Protein AF-A0A091LN68-F1 (afdb_monomer_lite)

Structure (mmCIF, N/CA/C/O backbone):
data_AF-A0A091LN68-F1
#
_entry.id   AF-A0A091LN68-F1
#
loop_
_atom_site.group_PDB
_atom_site.id
_atom_site.type_symbol
_atom_site.label_atom_id
_atom_site.label_alt_id
_atom_site.label_comp_id
_atom_site.label_asym_id
_atom_site.label_entity_id
_atom_site.label_seq_id
_atom_site.pdbx_PDB_ins_code
_atom_site.Cartn_x
_atom_site.Cartn_y
_atom_site.Cartn_z
_atom_site.occupancy
_atom_site.B_iso_or_equiv
_atom_site.auth_seq_id
_atom_site.auth_comp_id
_atom_site.auth_asym_id
_atom_site.auth_atom_id
_atom_site.pdbx_PDB_model_num
ATOM 1 N N . ALA A 1 1 ? 17.148 -8.383 0.602 1.00 72.94 1 ALA A N 1
ATOM 2 C CA . ALA A 1 1 ? 16.619 -7.598 -0.527 1.00 72.94 1 ALA A CA 1
ATOM 3 C C . ALA A 1 1 ? 16.560 -6.152 -0.076 1.00 72.94 1 ALA A C 1
ATOM 5 O O . ALA A 1 1 ? 16.023 -5.906 0.998 1.00 72.94 1 ALA A O 1
ATOM 6 N N . GLU A 1 2 ? 17.161 -5.233 -0.825 1.00 96.06 2 GLU A N 1
ATOM 7 C CA . GLU A 1 2 ? 17.058 -3.806 -0.522 1.00 96.06 2 GLU A CA 1
ATOM 8 C C . GLU A 1 2 ? 15.650 -3.330 -0.879 1.00 96.06 2 GLU A C 1
ATOM 10 O O . GLU A 1 2 ? 15.198 -3.456 -2.019 1.00 96.06 2 GLU A O 1
ATOM 15 N N . SER A 1 3 ? 14.905 -2.873 0.122 1.00 97.62 3 SER A N 1
ATOM 16 C CA . SER A 1 3 ? 13.540 -2.399 -0.066 1.00 97.62 3 SER A CA 1
ATOM 17 C C . SER A 1 3 ? 13.114 -1.479 1.064 1.00 97.62 3 SER A C 1
ATOM 19 O O . SER A 1 3 ? 13.566 -1.641 2.196 1.00 97.62 3 SER A O 1
ATOM 21 N N . VAL A 1 4 ? 12.187 -0.575 0.767 1.00 98.56 4 VAL A N 1
ATOM 22 C CA . VAL A 1 4 ? 11.571 0.331 1.740 1.00 98.56 4 VAL A CA 1
ATOM 23 C C . VAL A 1 4 ? 10.059 0.175 1.662 1.00 98.56 4 VAL A C 1
ATOM 25 O O . VAL A 1 4 ? 9.497 0.190 0.568 1.00 98.56 4 VAL A O 1
ATOM 28 N N . THR A 1 5 ? 9.391 0.056 2.809 1.00 98.75 5 THR A N 1
ATOM 29 C CA . THR A 1 5 ? 7.925 0.082 2.881 1.00 98.75 5 THR A CA 1
ATOM 30 C C . THR A 1 5 ? 7.474 1.327 3.613 1.00 98.75 5 THR A C 1
ATOM 32 O O . THR A 1 5 ? 7.901 1.574 4.739 1.00 98.75 5 THR A O 1
ATOM 35 N N . VAL A 1 6 ? 6.567 2.078 3.000 1.00 98.81 6 VAL A N 1
ATOM 36 C CA . VAL A 1 6 ? 5.861 3.174 3.665 1.00 98.81 6 VAL A CA 1
ATOM 37 C C . VAL A 1 6 ? 4.448 2.730 4.005 1.00 98.81 6 VAL A C 1
ATOM 39 O O . VAL A 1 6 ? 3.789 2.074 3.198 1.00 98.81 6 VAL A O 1
ATOM 42 N N . PHE A 1 7 ? 3.986 3.095 5.197 1.00 98.81 7 PHE A N 1
ATOM 43 C CA . PHE A 1 7 ? 2.619 2.869 5.653 1.00 98.81 7 PHE A CA 1
ATOM 44 C C . PHE A 1 7 ? 1.939 4.217 5.862 1.00 98.81 7 PHE A C 1
ATOM 46 O O . PHE A 1 7 ? 2.537 5.146 6.401 1.00 98.81 7 PHE A O 1
ATOM 53 N N . THR A 1 8 ? 0.674 4.305 5.472 1.00 98.81 8 THR A N 1
ATOM 54 C CA . THR A 1 8 ? -0.202 5.421 5.824 1.00 98.81 8 THR A CA 1
ATOM 55 C C . THR A 1 8 ? -1.567 4.878 6.207 1.00 98.81 8 THR A C 1
ATOM 57 O O . THR A 1 8 ? -1.992 3.827 5.719 1.00 98.81 8 THR A O 1
ATOM 60 N N . GLY A 1 9 ? -2.254 5.547 7.122 1.00 98.00 9 GLY A N 1
ATOM 61 C CA . GLY A 1 9 ? -3.518 5.048 7.628 1.00 98.0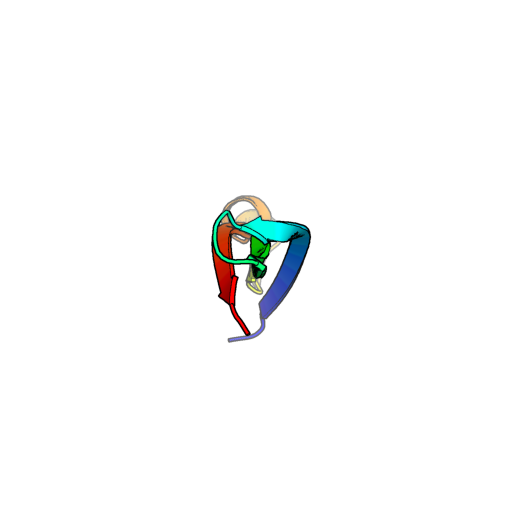0 9 GLY A CA 1
ATOM 62 C C . GLY A 1 9 ? -4.156 5.956 8.657 1.00 98.00 9 GLY A C 1
ATOM 63 O O . GLY A 1 9 ? -3.690 7.061 8.926 1.00 98.00 9 GLY A O 1
ATOM 64 N N . GLN A 1 10 ? -5.233 5.445 9.238 1.00 98.69 10 GLN A N 1
ATOM 65 C CA . GLN A 1 10 ? -6.021 6.137 10.245 1.00 98.69 10 GLN A CA 1
ATOM 66 C C . GLN A 1 10 ? -6.385 5.166 11.370 1.00 98.69 10 GLN A C 1
ATOM 68 O O . GLN A 1 10 ? -6.696 3.993 11.128 1.00 98.69 10 GLN A O 1
ATOM 73 N N . CYS A 1 11 ? -6.300 5.654 12.609 1.00 98.06 11 CYS A N 1
ATOM 74 C CA . CYS A 1 11 ? -6.718 4.916 13.794 1.00 98.06 11 CYS A CA 1
ATOM 75 C C . CYS A 1 11 ? -8.224 5.088 14.012 1.00 98.06 11 CYS A C 1
ATOM 77 O O . CYS A 1 11 ? -8.753 6.193 13.884 1.00 98.06 11 CYS A O 1
ATOM 79 N N . PHE A 1 12 ? -8.895 3.994 14.354 1.00 97.56 12 PHE A N 1
ATOM 80 C CA . PHE A 1 12 ? -10.310 3.947 14.693 1.00 97.56 12 PHE A CA 1
ATOM 81 C C . PHE A 1 12 ? -10.500 3.188 16.003 1.00 97.56 12 PHE A C 1
ATOM 83 O O . PHE A 1 12 ? -9.684 2.340 16.361 1.00 97.56 12 PHE A O 1
ATOM 90 N N . VAL A 1 13 ? -11.610 3.454 16.680 1.00 97.69 13 VAL A N 1
ATOM 91 C CA . VAL A 1 13 ? -12.098 2.641 17.795 1.00 97.69 13 VAL A CA 1
ATOM 92 C C . VAL A 1 13 ? -13.285 1.834 17.272 1.00 97.69 13 VAL A C 1
ATOM 94 O O . VAL A 1 13 ? -14.179 2.411 16.653 1.00 97.69 13 VAL A O 1
ATOM 97 N N . ASP A 1 14 ? -13.259 0.510 17.433 1.00 93.44 14 ASP A N 1
ATOM 98 C CA . ASP A 1 14 ? -14.357 -0.359 17.000 1.00 93.44 14 ASP A CA 1
ATOM 99 C C . ASP A 1 14 ? -15.557 -0.327 17.964 1.00 93.44 14 ASP A C 1
ATOM 101 O O . ASP A 1 14 ? -15.558 0.362 18.986 1.00 93.44 14 ASP A O 1
ATOM 105 N N . ASP A 1 15 ? -16.602 -1.080 17.627 1.00 94.62 15 ASP A N 1
ATOM 106 C CA . ASP A 1 15 ? -17.838 -1.193 18.407 1.00 94.62 15 ASP A CA 1
ATOM 107 C C . ASP A 1 15 ? -17.627 -1.757 19.823 1.00 94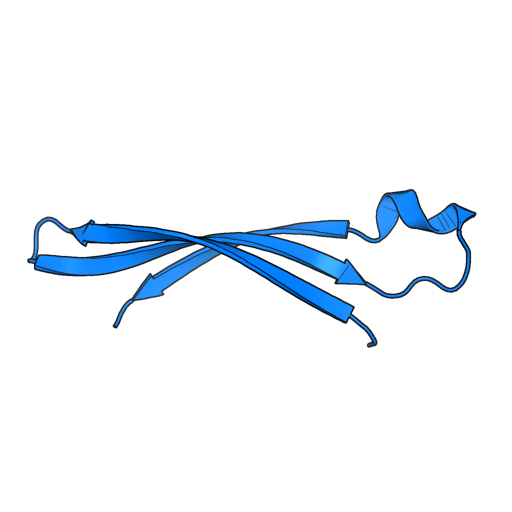.62 15 ASP A C 1
ATOM 109 O O . ASP A 1 15 ? -18.473 -1.573 20.697 1.00 94.62 15 ASP A O 1
ATOM 113 N N . LYS A 1 16 ? -16.487 -2.408 20.072 1.00 95.06 16 LYS A N 1
ATOM 114 C CA . LYS A 1 16 ? -16.092 -2.974 21.366 1.00 95.06 16 LYS A CA 1
ATOM 115 C C . LYS A 1 16 ? -15.105 -2.083 22.118 1.00 95.06 16 LYS A C 1
ATOM 117 O O . LYS A 1 16 ? -14.568 -2.504 23.142 1.00 95.06 16 LYS A O 1
ATOM 122 N N . GLY A 1 17 ? -14.850 -0.870 21.628 1.00 96.00 17 GLY A N 1
ATOM 123 C CA . GLY A 1 17 ? -13.903 0.056 22.240 1.00 96.00 17 GLY A CA 1
ATOM 124 C C . GLY A 1 17 ? -12.435 -0.277 21.953 1.00 96.00 17 GLY A C 1
ATOM 125 O O . GLY A 1 17 ? -11.558 0.284 22.609 1.00 96.00 17 GLY A O 1
ATOM 126 N N . LYS A 1 18 ? -12.133 -1.183 21.010 1.00 97.12 18 LYS A N 1
ATOM 127 C CA . LYS A 1 18 ? -10.757 -1.583 20.691 1.00 97.12 18 LYS A CA 1
ATOM 128 C C . LYS A 1 18 ? -10.159 -0.713 19.582 1.00 97.12 18 LYS A C 1
ATOM 130 O O . LYS A 1 18 ? -10.773 -0.487 18.543 1.00 97.12 18 LYS A O 1
ATOM 135 N N . GLU A 1 19 ? -8.916 -0.277 19.788 1.00 97.75 19 GLU A N 1
ATOM 136 C CA . GLU A 1 19 ? -8.132 0.459 18.791 1.00 97.75 19 GLU A CA 1
ATOM 137 C C . GLU A 1 19 ? -7.765 -0.437 17.594 1.00 97.75 19 GLU A C 1
ATOM 139 O O . GLU A 1 19 ? -7.194 -1.527 17.745 1.00 97.75 19 GLU A O 1
ATOM 144 N N . VAL A 1 20 ? -8.064 0.049 16.390 1.00 98.12 20 VAL A N 1
ATOM 145 C CA . VAL A 1 20 ? -7.754 -0.589 15.110 1.00 98.12 20 VAL A CA 1
ATOM 146 C C . VAL A 1 20 ? -7.109 0.434 14.180 1.00 98.12 20 VAL A C 1
ATOM 148 O O . VAL A 1 20 ? -7.737 1.415 13.783 1.00 98.12 20 VAL A O 1
ATOM 151 N N . LEU A 1 21 ? -5.870 0.178 13.765 1.00 98.56 21 LEU A N 1
ATOM 152 C CA . LEU A 1 21 ? -5.182 0.985 12.760 1.00 98.56 21 LEU A CA 1
ATOM 153 C C . LEU A 1 21 ? -5.368 0.335 11.385 1.00 98.56 21 LEU A C 1
ATOM 155 O O . LEU A 1 21 ? -4.819 -0.736 11.109 1.00 98.56 21 LEU A O 1
ATOM 159 N N . LYS A 1 22 ? -6.149 0.983 10.517 1.00 98.38 22 LYS A N 1
ATOM 160 C CA . LYS A 1 22 ? -6.324 0.569 9.119 1.00 98.38 22 LYS A CA 1
ATOM 161 C C . LYS A 1 22 ? -5.294 1.292 8.263 1.00 98.38 22 LYS A C 1
ATOM 163 O O . LYS A 1 22 ? -5.284 2.521 8.232 1.00 98.38 22 LYS A O 1
ATOM 168 N N . THR A 1 23 ? -4.444 0.535 7.575 1.00 98.88 23 THR A N 1
ATOM 169 C CA . THR A 1 23 ? -3.349 1.083 6.763 1.00 98.88 23 THR A CA 1
ATOM 170 C C . THR A 1 23 ? -3.376 0.567 5.332 1.00 98.88 23 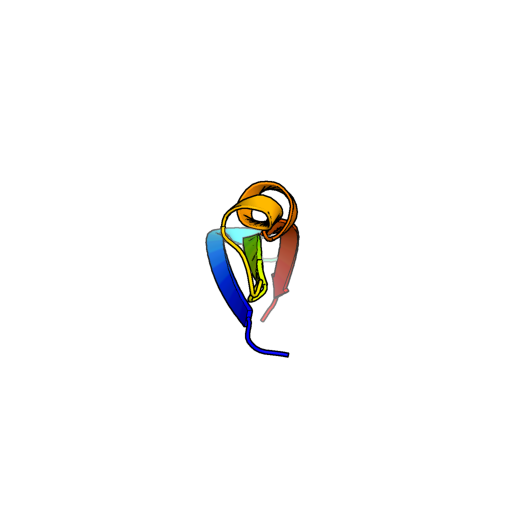THR A C 1
ATOM 172 O O . THR A 1 23 ? -3.776 -0.573 5.076 1.00 98.88 23 THR A O 1
ATOM 175 N N . MET A 1 24 ? -2.883 1.398 4.419 1.00 98.81 24 MET A N 1
ATOM 176 C CA . MET A 1 24 ? -2.349 0.974 3.129 1.00 98.81 24 MET A CA 1
ATOM 177 C C . MET A 1 24 ? -0.830 1.130 3.146 1.00 98.81 24 MET A C 1
ATOM 179 O O . MET A 1 24 ? -0.288 1.946 3.898 1.00 98.81 24 MET A O 1
ATOM 183 N N . TRP A 1 25 ? -0.143 0.367 2.306 1.00 98.88 25 TRP A N 1
ATOM 184 C CA . TRP A 1 25 ? 1.300 0.472 2.162 1.00 98.88 25 TRP A CA 1
ATOM 185 C C . TRP A 1 25 ? 1.753 0.376 0.715 1.00 98.88 25 TRP A C 1
ATOM 187 O O . TRP A 1 25 ? 1.100 -0.252 -0.121 1.00 98.88 25 TRP A O 1
ATOM 197 N N . LEU A 1 26 ? 2.915 0.976 0.459 1.00 98.81 26 LEU A N 1
ATOM 198 C CA . LEU A 1 26 ? 3.698 0.785 -0.756 1.00 98.81 26 LEU A CA 1
ATOM 199 C C . LEU A 1 26 ? 5.055 0.198 -0.370 1.00 98.81 26 LEU A C 1
ATOM 201 O O . LEU A 1 26 ? 5.783 0.793 0.423 1.00 98.81 26 LEU A O 1
ATOM 205 N N . LEU A 1 27 ? 5.378 -0.969 -0.925 1.00 98.69 27 LEU A N 1
ATOM 206 C CA . LEU A 1 27 ? 6.685 -1.608 -0.805 1.00 98.69 27 LEU A CA 1
ATOM 207 C C . LEU A 1 27 ? 7.455 -1.307 -2.082 1.00 98.69 27 LEU A C 1
ATOM 209 O O . LEU A 1 27 ? 7.082 -1.775 -3.160 1.00 98.69 27 LEU A O 1
ATOM 213 N N . ARG A 1 28 ? 8.540 -0.555 -1.943 1.00 98.56 28 ARG A N 1
ATOM 214 C CA . ARG A 1 28 ? 9.464 -0.252 -3.022 1.00 98.56 28 ARG A CA 1
ATOM 215 C C . ARG A 1 28 ? 10.656 -1.196 -2.953 1.00 98.56 28 ARG A C 1
ATOM 217 O O . ARG A 1 28 ? 11.441 -1.130 -2.009 1.00 98.56 28 ARG A O 1
ATOM 224 N N . SER A 1 29 ? 10.795 -2.064 -3.949 1.00 98.31 29 SER A N 1
ATOM 225 C CA . SER A 1 29 ? 11.986 -2.899 -4.126 1.00 98.31 29 SER A CA 1
ATOM 226 C C . SER A 1 29 ? 13.087 -2.132 -4.862 1.00 98.31 29 SER A C 1
ATOM 228 O O . SER A 1 29 ? 12.803 -1.291 -5.718 1.00 98.31 29 SER A O 1
ATOM 230 N N . HIS A 1 30 ? 14.343 -2.432 -4.538 1.00 97.88 30 HIS A N 1
ATOM 231 C CA . HIS A 1 30 ? 15.481 -2.043 -5.362 1.00 97.88 30 HIS A CA 1
ATOM 232 C C . HIS A 1 30 ? 15.385 -2.705 -6.744 1.00 97.88 30 HIS A C 1
ATOM 234 O O . HIS A 1 30 ? 14.990 -3.869 -6.853 1.00 97.88 30 HIS A O 1
ATOM 240 N N . VAL A 1 31 ? 15.755 -1.959 -7.783 1.00 97.94 31 VAL A N 1
ATOM 241 C CA . VAL A 1 31 ? 15.926 -2.444 -9.157 1.00 97.94 31 VAL A CA 1
ATOM 242 C C . VAL A 1 31 ? 17.207 -1.843 -9.721 1.00 97.94 31 VAL A C 1
ATOM 244 O O . VAL A 1 31 ? 17.488 -0.671 -9.485 1.00 97.94 31 VAL A O 1
ATOM 247 N N . ASP A 1 32 ? 17.970 -2.638 -10.467 1.00 97.25 32 ASP A N 1
ATOM 248 C CA . ASP A 1 32 ? 19.306 -2.239 -10.933 1.00 97.25 32 ASP A CA 1
ATOM 249 C C . ASP A 1 32 ? 19.262 -1.252 -12.116 1.00 97.25 32 ASP A C 1
ATOM 251 O O . ASP A 1 32 ? 20.254 -0.595 -12.423 1.00 97.25 32 ASP A O 1
ATOM 255 N N . ASN A 1 33 ? 18.116 -1.143 -12.801 1.00 97.31 33 ASN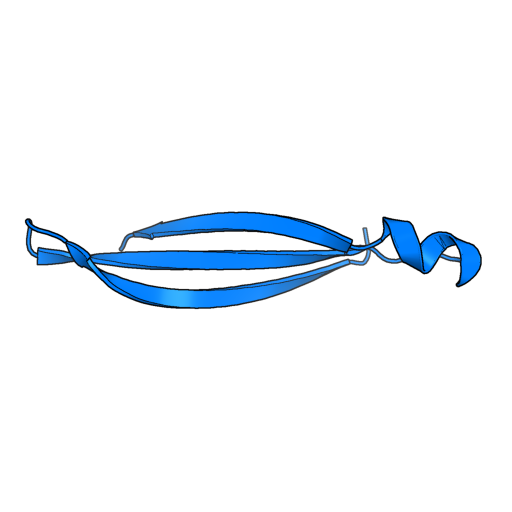 A N 1
ATOM 256 C CA . ASN A 1 33 ? 17.934 -0.308 -13.988 1.00 97.31 33 ASN A CA 1
ATOM 257 C C . ASN A 1 33 ? 16.640 0.515 -13.897 1.00 97.31 33 ASN A C 1
ATOM 259 O O . ASN A 1 33 ? 15.584 -0.005 -13.537 1.00 97.31 33 ASN A O 1
ATOM 263 N N . ILE A 1 34 ? 16.702 1.782 -14.317 1.00 97.56 34 ILE A N 1
ATOM 264 C CA . ILE A 1 34 ? 15.542 2.675 -14.432 1.00 97.56 34 ILE A CA 1
ATOM 265 C C . ILE A 1 34 ? 14.446 2.122 -15.358 1.00 97.56 34 ILE A C 1
ATOM 267 O O . ILE A 1 34 ? 13.267 2.366 -15.126 1.00 97.56 34 ILE A O 1
ATOM 271 N N . GLY A 1 35 ? 14.803 1.313 -16.361 1.00 98.44 35 GLY A N 1
ATOM 272 C CA . GLY A 1 35 ? 13.835 0.630 -17.228 1.00 98.44 35 GLY A CA 1
ATOM 273 C C . GLY A 1 35 ? 12.938 -0.378 -16.496 1.00 98.44 35 GLY A C 1
ATOM 274 O O . GLY A 1 35 ? 11.879 -0.725 -17.007 1.00 98.44 35 GLY A O 1
ATOM 275 N N . ASP A 1 36 ? 13.326 -0.810 -15.294 1.00 98.25 36 ASP A N 1
ATOM 276 C CA . ASP A 1 36 ? 12.562 -1.713 -14.430 1.00 98.25 36 ASP A CA 1
ATOM 277 C C . ASP A 1 36 ? 11.831 -0.985 -13.288 1.00 98.25 36 ASP A C 1
ATOM 279 O O . ASP A 1 36 ? 11.145 -1.623 -12.487 1.00 98.25 36 ASP A O 1
ATOM 283 N N . ASP A 1 37 ? 11.927 0.347 -13.215 1.00 98.00 37 ASP A N 1
ATOM 284 C CA . ASP A 1 37 ? 11.276 1.164 -12.183 1.00 98.00 37 ASP A CA 1
ATOM 285 C C . ASP A 1 37 ? 9.758 0.920 -12.113 1.00 98.00 37 ASP A C 1
ATOM 287 O O . ASP A 1 37 ? 9.184 0.795 -11.029 1.00 98.00 37 ASP A O 1
ATOM 291 N N . TRP A 1 38 ? 9.126 0.743 -13.277 1.00 98.19 38 TRP A N 1
ATOM 292 C CA . TRP A 1 38 ? 7.676 0.605 -13.421 1.00 98.19 38 TRP A CA 1
ATOM 293 C C . TRP A 1 38 ? 7.078 -0.590 -12.660 1.00 98.19 38 TRP A C 1
ATOM 295 O O . TRP A 1 38 ? 5.916 -0.538 -12.260 1.00 98.19 38 TRP A O 1
ATOM 305 N N . LYS A 1 39 ? 7.854 -1.666 -12.445 1.00 97.81 39 LYS A N 1
ATOM 306 C CA . LYS A 1 39 ? 7.405 -2.896 -11.758 1.00 97.81 39 LYS A CA 1
ATOM 307 C C . LYS A 1 39 ? 7.871 -2.985 -10.301 1.00 97.81 39 LYS A C 1
ATOM 309 O O . LYS A 1 39 ? 7.586 -3.971 -9.623 1.00 97.81 39 LYS A O 1
ATOM 314 N N . ALA A 1 40 ? 8.612 -1.990 -9.815 1.00 98.31 40 ALA A N 1
ATOM 315 C CA . ALA A 1 40 ? 9.316 -2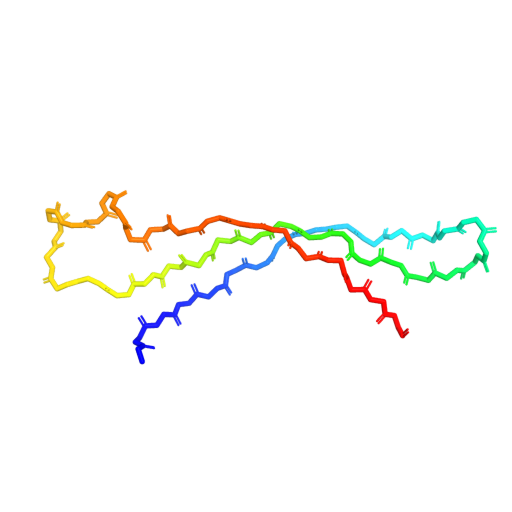.056 -8.535 1.00 98.31 40 ALA A CA 1
ATOM 316 C C . ALA A 1 40 ? 8.440 -1.742 -7.306 1.00 98.31 40 ALA A C 1
ATOM 318 O O . ALA A 1 40 ? 8.882 -1.937 -6.171 1.00 98.31 40 ALA A O 1
ATOM 319 N N . THR A 1 41 ? 7.211 -1.259 -7.509 1.00 98.69 41 THR A N 1
ATOM 320 C CA . THR A 1 41 ? 6.306 -0.853 -6.426 1.00 98.69 41 THR A CA 1
ATOM 321 C C . THR A 1 41 ? 5.155 -1.844 -6.274 1.00 98.69 41 THR A C 1
ATOM 323 O O . THR A 1 41 ? 4.338 -2.008 -7.177 1.00 98.69 41 THR A O 1
ATOM 326 N N . ARG A 1 42 ? 5.058 -2.481 -5.103 1.00 98.62 42 ARG A N 1
ATOM 327 C CA . ARG A 1 42 ? 3.908 -3.309 -4.703 1.00 98.62 42 ARG A CA 1
ATOM 328 C C . ARG A 1 42 ? 3.008 -2.529 -3.750 1.00 98.62 42 ARG A C 1
ATOM 330 O O . ARG A 1 42 ? 3.495 -1.684 -3.004 1.00 98.62 42 ARG A O 1
ATOM 337 N N . VAL A 1 43 ? 1.718 -2.853 -3.737 1.00 98.81 43 VAL A N 1
ATOM 338 C CA . VAL A 1 43 ? 0.707 -2.206 -2.889 1.00 98.81 43 VAL A CA 1
ATOM 339 C C . VAL A 1 43 ? -0.060 -3.242 -2.076 1.00 98.81 43 VAL A C 1
ATOM 341 O O . VAL A 1 43 ? -0.296 -4.357 -2.544 1.00 98.81 43 VAL A O 1
ATOM 344 N N . GLY A 1 44 ? -0.475 -2.870 -0.870 1.00 98.75 44 GLY A N 1
ATOM 345 C CA . GLY A 1 44 ? -1.349 -3.700 -0.054 1.00 98.75 44 GLY A CA 1
ATOM 346 C C . GLY A 1 44 ? -1.936 -2.958 1.137 1.00 98.75 44 GLY A C 1
ATOM 347 O O . GLY A 1 44 ? -1.834 -1.736 1.254 1.00 98.75 44 GLY A O 1
ATOM 348 N N . THR A 1 45 ? -2.580 -3.720 2.017 1.00 98.81 45 THR A N 1
ATOM 349 C CA . THR A 1 45 ? -3.246 -3.209 3.218 1.00 98.81 45 THR A CA 1
ATOM 350 C C . THR A 1 45 ? -2.881 -4.043 4.434 1.00 98.81 45 THR A C 1
ATOM 352 O O . THR A 1 45 ? -2.782 -5.265 4.328 1.00 98.81 45 THR A O 1
ATOM 355 N N . ASN A 1 46 ? -2.783 -3.412 5.603 1.00 98.69 46 ASN A N 1
ATOM 356 C CA . ASN A 1 46 ? -2.661 -4.103 6.885 1.00 98.69 46 ASN A CA 1
ATOM 357 C C . ASN A 1 46 ? -3.616 -3.498 7.915 1.00 98.69 46 ASN A C 1
ATOM 359 O O . ASN A 1 46 ? -3.793 -2.279 7.989 1.00 98.69 46 ASN A O 1
ATOM 363 N N . ILE A 1 47 ? -4.205 -4.369 8.733 1.00 98.31 47 ILE A N 1
ATOM 364 C CA . ILE A 1 47 ? -5.012 -3.989 9.892 1.00 98.31 47 ILE A CA 1
ATOM 365 C C . ILE A 1 47 ? -4.226 -4.365 11.142 1.00 98.31 47 ILE A C 1
ATOM 367 O O . ILE A 1 47 ? -4.037 -5.551 11.416 1.00 98.31 47 ILE A O 1
ATOM 371 N N . PHE A 1 48 ? -3.797 -3.363 11.902 1.00 98.06 48 PHE A N 1
ATOM 372 C CA . PHE A 1 48 ? -3.119 -3.561 13.178 1.00 98.06 48 PHE A CA 1
ATOM 373 C C . PHE A 1 48 ? -4.103 -3.386 14.330 1.00 98.06 48 PHE A C 1
ATOM 375 O O . PHE A 1 48 ? -5.048 -2.597 14.260 1.00 98.06 48 PHE A O 1
ATOM 382 N N . ARG A 1 49 ? -3.878 -4.151 15.391 1.00 96.31 49 ARG A N 1
ATOM 383 C CA . ARG A 1 49 ? -4.649 -4.130 16.631 1.00 96.31 49 ARG A CA 1
ATOM 384 C C . ARG A 1 49 ? -3.663 -4.085 17.790 1.00 96.31 49 ARG A C 1
ATOM 386 O O . ARG A 1 49 ? -2.585 -4.663 17.664 1.00 96.31 49 ARG A O 1
ATOM 393 N N . ARG A 1 50 ? -4.051 -3.421 18.877 1.00 90.56 50 ARG A N 1
ATOM 394 C CA . ARG A 1 50 ? -3.328 -3.474 20.152 1.00 90.56 50 ARG A CA 1
ATOM 395 C C . ARG A 1 50 ? -3.305 -4.890 20.725 1.00 90.56 50 ARG A C 1
ATOM 397 O O . ARG A 1 50 ? -4.309 -5.629 20.504 1.00 90.56 50 ARG A O 1
#

pLDDT: mean 97.26, std 3.8, range 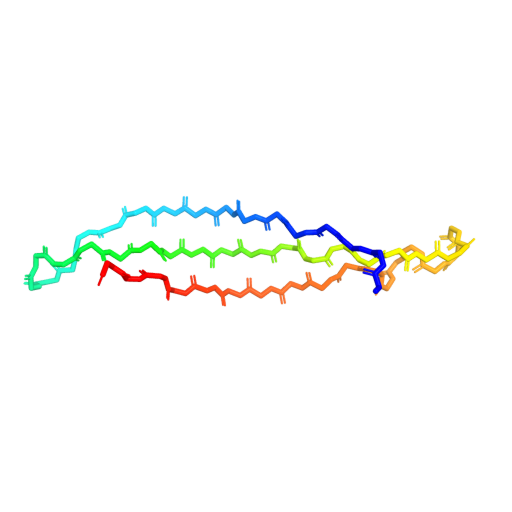[72.94, 98.88]

Radius of gyration: 15.17 Å; chains: 1; bounding box: 37×14×40 Å

Sequence (50 aa):
AESVTVFTGQCFVDDKGKEVLKTMWLLRSHVDNIGDDWKATRVGTNIFRR

InterPro domains:
  IPR005468 Avidin/streptavidin [PF01382] (2-50)
  IPR005468 Avidin/streptavidin [PS51326] (1-50)
  IPR005469 Avidin [PR00709] (3-13)
  IPR005469 Avidin [PR00709] (21-32)
  IPR005469 Avidin [PR00709] (38-50)
  IPR036896 Avidin-like superfamily [G3DSA:2.40.128.30] (1-50)
  IPR036896 Avidin-like superfamily [SSF50876] (1-50)
  IPR051764 Avidin/Streptavidin-related [PTHR34399] (2-50)

Organism: NCBI:txid187382

Foldseek 3Di:
DDKDKDKDFDWDQDPVRWIKTKIKMWIAADDPDPVCRVVRIDIDIDIDTD

Secondary structure (DSSP, 8-state):
--EEEEEEEEEEE-TTS-EEEEEEEEEEE--SSGGGGGGSEEEEEEEEE-